Protein AF-A0A090QL29-F1 (afdb_monomer_lite)

Organism: NCBI:txid323273

Radius of gyration: 15.3 Å; chains: 1; bounding box: 28×38×46 Å

Secondary structure (DSSP, 8-state):
------HHHHHHHHHHHHHHHHHHHHHTT---------SS--TTTTTSS--------HHHHHHHT-TTSTTT---

Sequence (75 aa):
MKFFREDSTAQHHVVDEIVSACFTLSKTKTGALIAIKRDVSMDFAKNTGDNMDILVNAPILRSIFYKNSPLHDAP

Foldseek 3Di:
DDDDPPPVPLVVQLVVQVVLLVVVCVVVVFDDDDDDDDPDDPVVVVPFADDDPDDRGNVVRNLCRDPPHPNVPRD

InterPro domains:
  IPR003390 DNA integrity scanning protein, DisA, N-terminal [PF02457] (20-73)
  IPR003390 DNA integrity scanning protein, DisA, N-terminal [PS51794] (1-75)
  IPR036888 DNA integrity scanning protein, DisA, N-terminal domain superfamily [G3DSA:3.40.1700.10] (1-74)
  IPR036888 DNA integrity scanning protein, DisA, N-terminal domain superfamily [SSF143597] (9-73)

pLDDT: mean 77.78, std 16.86, range [34.94, 96.81]

Structure (mmCIF, N/CA/C/O backbone):
data_AF-A0A090QL29-F1
#
_entry.id   AF-A0A090QL29-F1
#
loop_
_atom_site.group_PDB
_atom_site.id
_atom_site.type_symbol
_atom_site.label_atom_id
_atom_site.label_alt_id
_atom_site.label_comp_id
_atom_site.label_asym_id
_atom_site.label_entity_id
_atom_site.label_seq_id
_atom_site.pdbx_PDB_ins_code
_atom_site.Cartn_x
_atom_site.Cartn_y
_atom_site.Cartn_z
_atom_site.occupancy
_atom_site.B_iso_or_equiv
_atom_site.auth_seq_id
_atom_site.auth_comp_id
_atom_site.auth_asym_id
_atom_site.auth_atom_id
_atom_site.pdbx_PDB_model_num
ATOM 1 N N . MET A 1 1 ? -3.561 -26.958 -30.781 1.00 36.81 1 MET A N 1
ATOM 2 C CA . MET A 1 1 ? -2.851 -25.663 -30.842 1.00 36.81 1 MET A CA 1
ATOM 3 C C . MET A 1 1 ? -2.898 -25.053 -29.443 1.00 36.81 1 MET A C 1
ATOM 5 O O . MET A 1 1 ? -3.950 -24.579 -29.040 1.00 36.81 1 MET A O 1
ATOM 9 N N . LYS A 1 2 ? -1.835 -25.192 -28.639 1.00 34.94 2 LYS A N 1
ATOM 10 C CA . LYS A 1 2 ? -1.743 -24.531 -27.327 1.00 34.94 2 LYS A CA 1
ATOM 11 C C . LYS A 1 2 ? -1.122 -23.158 -27.565 1.00 34.94 2 LYS A C 1
ATOM 13 O O . LYS A 1 2 ? 0.044 -23.081 -27.933 1.00 34.94 2 LYS A O 1
ATOM 18 N N . PHE A 1 3 ? -1.924 -22.106 -27.435 1.00 49.91 3 PHE A N 1
ATOM 19 C CA . PHE A 1 3 ? -1.431 -20.735 -27.464 1.00 49.91 3 PHE A CA 1
ATOM 20 C C . PHE A 1 3 ? -0.819 -20.416 -26.100 1.00 49.91 3 PHE A C 1
ATOM 22 O O . PHE A 1 3 ? -1.528 -20.326 -25.101 1.00 49.91 3 PHE A O 1
ATOM 29 N N . PHE A 1 4 ? 0.506 -20.284 -26.076 1.00 57.38 4 PHE A N 1
ATOM 30 C CA . PHE A 1 4 ? 1.250 -19.688 -24.974 1.00 57.38 4 PHE A CA 1
ATOM 31 C C . PHE A 1 4 ? 0.768 -18.245 -24.760 1.00 57.38 4 PHE A C 1
ATOM 33 O O . PHE A 1 4 ? 0.869 -17.406 -25.654 1.00 57.38 4 PHE A O 1
ATOM 40 N N . ARG A 1 5 ? 0.249 -17.961 -23.564 1.00 54.44 5 ARG A N 1
ATOM 41 C CA . ARG A 1 5 ? 0.145 -16.615 -22.984 1.00 54.44 5 ARG A CA 1
ATOM 42 C C . ARG A 1 5 ? 0.623 -16.710 -21.540 1.00 54.44 5 ARG A C 1
ATOM 44 O O . ARG A 1 5 ? -0.183 -16.695 -20.618 1.00 54.44 5 ARG A O 1
ATOM 51 N N . GLU A 1 6 ? 1.925 -16.884 -21.360 1.00 53.59 6 GLU A N 1
ATOM 52 C CA . GLU A 1 6 ? 2.531 -17.041 -20.030 1.00 53.59 6 GLU A CA 1
ATOM 53 C C . GLU A 1 6 ? 3.041 -15.703 -19.457 1.00 53.59 6 GLU A C 1
ATOM 55 O O . GLU A 1 6 ? 3.175 -15.569 -18.250 1.00 53.59 6 GLU A O 1
ATOM 60 N N . ASP A 1 7 ? 3.165 -14.654 -20.282 1.00 52.94 7 ASP A N 1
ATOM 61 C CA . ASP A 1 7 ? 3.626 -13.325 -19.831 1.00 52.94 7 ASP A CA 1
ATOM 62 C C . ASP A 1 7 ? 2.531 -12.446 -19.194 1.00 52.94 7 ASP A C 1
ATOM 64 O O . ASP A 1 7 ? 2.818 -11.478 -18.493 1.00 52.94 7 ASP A O 1
ATOM 68 N N . SER A 1 8 ? 1.246 -12.747 -19.424 1.00 53.78 8 SER A N 1
ATOM 69 C CA . SER A 1 8 ? 0.136 -11.910 -18.926 1.00 53.78 8 SER A CA 1
ATOM 70 C C . SER A 1 8 ? -0.248 -12.185 -17.466 1.00 53.78 8 SER A C 1
ATOM 72 O O . SER A 1 8 ? -0.949 -11.372 -16.866 1.00 53.78 8 SER A O 1
ATOM 74 N N . THR A 1 9 ? 0.162 -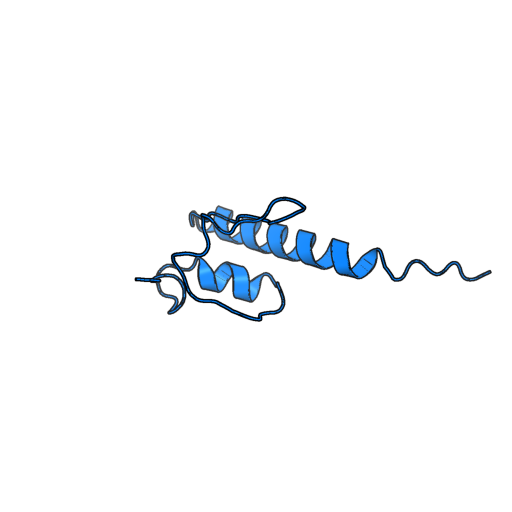13.320 -16.896 1.00 54.44 9 THR A N 1
ATOM 75 C CA . THR A 1 9 ? -0.291 -13.776 -15.570 1.00 54.44 9 THR A CA 1
ATOM 76 C C . THR A 1 9 ? 0.482 -13.107 -14.433 1.00 54.44 9 THR A C 1
ATOM 78 O O . THR A 1 9 ? -0.124 -12.665 -13.460 1.00 54.44 9 THR A O 1
ATOM 81 N N . ALA A 1 10 ? 1.802 -12.947 -14.582 1.00 56.22 10 ALA A N 1
ATOM 82 C CA . ALA A 1 10 ? 2.665 -12.355 -13.557 1.00 56.22 10 ALA A CA 1
ATOM 83 C C . ALA A 1 10 ? 2.386 -10.858 -13.321 1.00 56.22 10 ALA A C 1
ATOM 85 O O . ALA A 1 10 ? 2.403 -10.396 -12.182 1.00 56.22 10 ALA A O 1
ATOM 86 N N . GLN A 1 11 ? 2.084 -10.094 -14.379 1.00 57.78 11 GLN A N 1
ATOM 87 C CA . GLN A 1 11 ? 1.739 -8.669 -14.258 1.00 57.78 11 GLN A CA 1
ATOM 88 C C . GLN A 1 11 ? 0.356 -8.449 -13.630 1.00 57.78 11 GLN A C 1
ATOM 90 O O . GLN A 1 11 ? 0.195 -7.518 -12.843 1.00 57.78 11 GLN A O 1
ATOM 95 N N . HIS A 1 12 ? -0.624 -9.309 -13.940 1.00 62.72 12 HIS A N 1
ATOM 96 C CA . HIS A 1 12 ? -1.946 -9.257 -13.301 1.00 62.72 12 HIS A CA 1
ATOM 97 C C . HIS A 1 12 ? -1.826 -9.451 -11.788 1.00 62.72 12 HIS A C 1
ATOM 99 O O . HIS A 1 12 ? -2.420 -8.703 -11.016 1.00 62.72 12 HIS A O 1
ATOM 105 N N . HIS A 1 13 ? -0.956 -10.375 -11.376 1.00 82.69 13 HIS A N 1
ATOM 106 C CA . HIS A 1 13 ? -0.775 -10.715 -9.974 1.00 82.69 13 HIS A CA 1
ATOM 107 C C . HIS A 1 13 ? -0.345 -9.516 -9.113 1.00 82.69 13 HIS A C 1
ATOM 109 O O . HIS A 1 13 ? -0.927 -9.285 -8.061 1.00 82.69 13 HIS A O 1
ATOM 115 N N . VAL A 1 14 ? 0.607 -8.692 -9.568 1.00 89.06 14 VAL A N 1
ATOM 116 C CA . VAL A 1 14 ? 1.077 -7.531 -8.782 1.00 89.06 14 VAL A CA 1
ATOM 117 C C . VAL A 1 14 ? -0.027 -6.492 -8.580 1.00 89.06 14 VAL A C 1
ATOM 119 O O . VAL A 1 14 ? -0.164 -5.934 -7.490 1.00 89.06 14 VAL A O 1
ATOM 122 N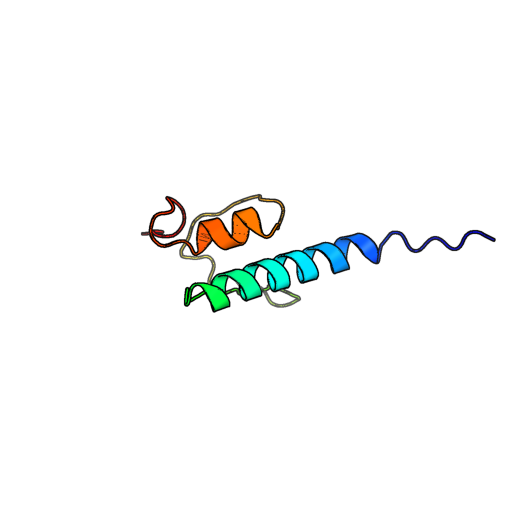 N . VAL A 1 15 ? -0.826 -6.228 -9.616 1.00 91.50 15 VAL A N 1
ATOM 123 C CA . VAL A 1 15 ? -1.946 -5.281 -9.525 1.00 91.50 15 VAL A CA 1
ATOM 124 C C . VAL A 1 15 ? -2.997 -5.798 -8.546 1.00 91.50 15 VAL A C 1
ATOM 126 O O . VAL A 1 15 ? -3.444 -5.038 -7.685 1.00 91.50 15 VAL A O 1
ATOM 129 N N . ASP A 1 16 ? -3.335 -7.084 -8.622 1.00 93.56 16 ASP A N 1
ATOM 130 C CA . ASP A 1 16 ? -4.306 -7.716 -7.727 1.00 93.56 16 ASP A CA 1
ATOM 131 C C . 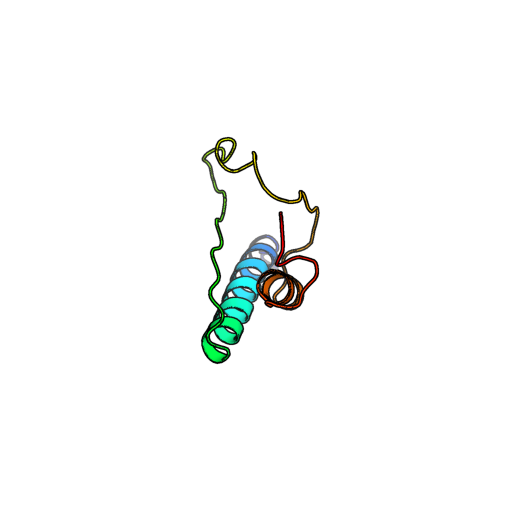ASP A 1 16 ? -3.854 -7.654 -6.259 1.00 93.56 16 ASP A C 1
ATOM 133 O O . ASP A 1 16 ? -4.645 -7.319 -5.372 1.00 93.56 16 ASP A O 1
ATOM 137 N N . GLU A 1 17 ? -2.566 -7.886 -5.991 1.00 94.75 17 GLU A N 1
ATOM 138 C CA . GLU A 1 17 ? -1.985 -7.773 -4.650 1.00 94.75 17 GLU A CA 1
ATOM 139 C C . GLU A 1 17 ? -2.044 -6.331 -4.109 1.00 94.75 17 GLU A C 1
ATOM 141 O O . GLU A 1 17 ? -2.395 -6.116 -2.943 1.00 94.75 17 GLU A O 1
ATOM 146 N N . ILE A 1 18 ? -1.774 -5.324 -4.949 1.00 94.56 18 ILE A N 1
ATOM 147 C CA . ILE A 1 18 ? -1.897 -3.906 -4.567 1.00 94.56 18 ILE A CA 1
ATOM 148 C C . ILE A 1 18 ? -3.357 -3.557 -4.258 1.00 94.56 18 ILE A C 1
ATOM 150 O O . ILE A 1 18 ? -3.643 -2.946 -3.225 1.00 94.56 18 ILE A O 1
ATOM 154 N N . VAL A 1 19 ? -4.296 -3.962 -5.117 1.00 95.75 19 VAL A N 1
ATOM 155 C CA . VAL A 1 19 ? -5.732 -3.705 -4.923 1.00 95.75 19 VAL A CA 1
ATOM 156 C C . VAL A 1 19 ? -6.234 -4.370 -3.639 1.00 95.75 19 VAL A C 1
ATOM 158 O O . VAL A 1 19 ? -6.920 -3.727 -2.839 1.00 95.75 19 VAL A O 1
ATOM 161 N N . SER A 1 20 ? -5.843 -5.622 -3.396 1.00 95.75 20 SER A N 1
ATOM 162 C CA . SER A 1 20 ? -6.173 -6.374 -2.180 1.00 95.75 20 SER A CA 1
ATOM 163 C C . SER A 1 20 ? -5.654 -5.683 -0.909 1.00 95.75 20 SER A C 1
ATOM 165 O O . SER A 1 20 ? -6.390 -5.525 0.079 1.00 95.75 20 SER A O 1
ATOM 167 N N . ALA A 1 21 ? -4.414 -5.183 -0.941 1.00 95.69 21 ALA A N 1
ATOM 168 C CA . ALA A 1 21 ? -3.844 -4.403 0.153 1.00 95.69 21 ALA A CA 1
ATOM 169 C C . ALA A 1 21 ? -4.627 -3.104 0.396 1.00 95.69 21 ALA A C 1
ATOM 171 O O . ALA A 1 21 ? -5.065 -2.860 1.523 1.00 95.69 21 ALA A O 1
ATOM 172 N N . CYS A 1 22 ? -4.870 -2.310 -0.650 1.00 96.00 22 CYS A N 1
ATOM 173 C CA . CYS A 1 22 ? -5.606 -1.046 -0.571 1.00 96.00 22 CYS A CA 1
ATOM 174 C C . CYS A 1 22 ? -7.029 -1.231 -0.032 1.00 96.00 22 CYS A C 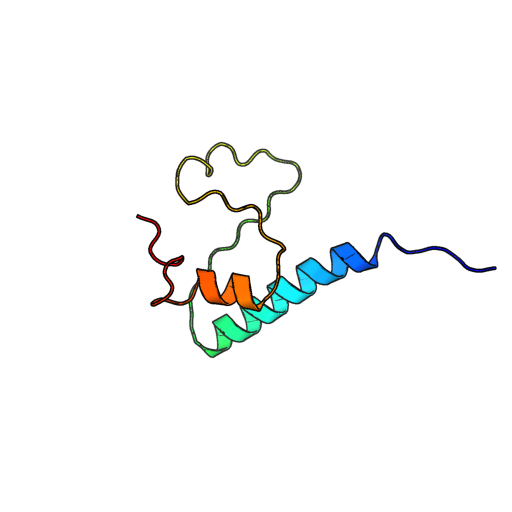1
ATOM 176 O O . CYS A 1 22 ? -7.481 -0.447 0.805 1.00 96.00 22 CYS A O 1
ATOM 178 N N . PHE A 1 23 ? -7.724 -2.293 -0.446 1.00 96.81 23 PHE A N 1
ATOM 179 C CA . PHE A 1 23 ? -9.053 -2.619 0.069 1.00 96.81 23 PHE A CA 1
ATOM 180 C C . PHE A 1 23 ? -9.037 -2.857 1.585 1.00 96.81 23 PHE A C 1
ATOM 182 O O . PHE A 1 23 ? -9.902 -2.366 2.313 1.00 96.81 23 PHE A O 1
ATOM 189 N N . THR A 1 24 ? -8.024 -3.568 2.080 1.00 95.44 24 THR A N 1
ATOM 190 C CA . THR A 1 24 ? -7.860 -3.818 3.517 1.00 95.44 24 THR A CA 1
ATOM 191 C C . THR A 1 24 ? -7.500 -2.542 4.278 1.00 95.44 24 THR A C 1
ATOM 193 O O . THR A 1 24 ? -8.114 -2.257 5.306 1.00 95.44 24 THR A O 1
ATOM 196 N N . LEU A 1 25 ? -6.561 -1.749 3.755 1.00 95.00 25 LEU A N 1
ATOM 197 C CA . LEU A 1 25 ? -6.140 -0.474 4.348 1.00 95.00 25 LEU A CA 1
ATOM 198 C C . LEU A 1 25 ? -7.308 0.521 4.435 1.00 95.00 25 LEU A C 1
ATOM 200 O O . LEU A 1 25 ? -7.472 1.204 5.446 1.00 95.00 25 LEU A O 1
ATOM 204 N N . SER A 1 26 ? -8.178 0.542 3.421 1.00 95.62 26 SER A N 1
ATOM 205 C CA . SER A 1 26 ? -9.405 1.343 3.418 1.00 95.62 26 SER A CA 1
ATOM 206 C C . SER A 1 26 ? -10.357 0.938 4.549 1.00 95.62 26 SER A C 1
ATOM 208 O O . SER A 1 26 ? -10.828 1.802 5.294 1.00 95.62 26 SER A O 1
ATOM 210 N N . LYS A 1 27 ? -10.586 -0.369 4.753 1.00 95.56 27 LYS A N 1
ATOM 211 C CA . LYS A 1 27 ? -11.437 -0.874 5.847 1.00 95.56 27 LYS A CA 1
ATOM 212 C C . LYS A 1 27 ? -10.924 -0.472 7.228 1.00 95.56 27 LYS A C 1
ATOM 214 O O . 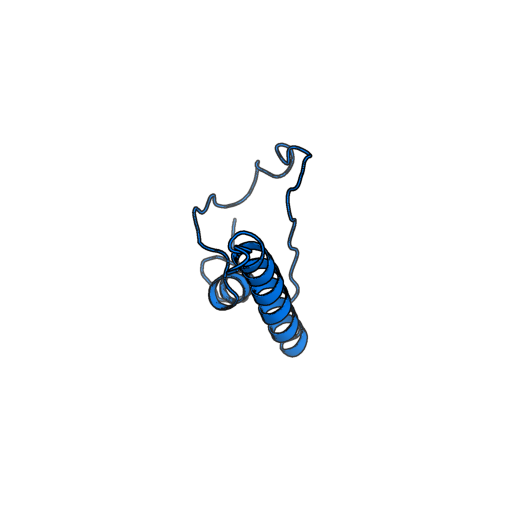LYS A 1 27 ? -11.731 -0.200 8.115 1.00 95.56 27 LYS A O 1
ATOM 219 N N . THR A 1 28 ? -9.607 -0.416 7.411 1.00 92.56 28 THR A N 1
ATOM 220 C CA . THR A 1 28 ? -8.979 -0.014 8.679 1.00 92.56 28 THR A CA 1
ATOM 221 C C . THR A 1 28 ? -8.744 1.491 8.791 1.00 92.56 28 THR A C 1
ATOM 223 O O . THR A 1 28 ? -8.213 1.939 9.804 1.00 92.56 28 THR A O 1
ATOM 226 N N . LYS A 1 29 ? -9.154 2.284 7.788 1.00 93.06 29 LYS A N 1
ATOM 227 C CA . LYS A 1 29 ? -8.911 3.737 7.705 1.00 93.06 29 LYS A CA 1
ATOM 228 C C . LYS A 1 29 ? -7.421 4.094 7.820 1.00 93.06 29 LYS A C 1
ATOM 230 O O . LYS A 1 29 ? -7.056 5.117 8.399 1.00 93.06 29 LYS A O 1
ATOM 235 N N . THR A 1 30 ? -6.563 3.240 7.272 1.00 91.50 30 THR A N 1
ATOM 236 C CA . THR A 1 30 ? -5.116 3.448 7.222 1.00 91.50 30 THR A CA 1
ATOM 237 C C . THR A 1 30 ? -4.761 4.228 5.960 1.00 91.50 30 THR A C 1
ATOM 239 O O . THR A 1 30 ? -5.096 3.804 4.855 1.00 91.50 30 THR A O 1
ATOM 242 N N . GLY A 1 31 ? -4.088 5.370 6.118 1.00 90.31 31 GLY A N 1
ATOM 243 C CA . GLY A 1 31 ? -3.561 6.137 4.989 1.00 90.31 31 GLY A CA 1
ATOM 244 C C . GLY A 1 31 ? -2.353 5.439 4.365 1.00 90.31 31 GLY A C 1
ATOM 245 O O . GLY A 1 31 ? -1.510 4.913 5.085 1.00 90.31 31 GLY A O 1
ATOM 246 N N . ALA A 1 32 ? -2.272 5.443 3.037 1.00 91.94 32 ALA A N 1
ATOM 247 C CA . ALA A 1 32 ? -1.150 4.886 2.292 1.00 91.94 32 ALA A CA 1
ATOM 248 C C . ALA A 1 32 ? -0.871 5.735 1.048 1.00 91.94 32 ALA A C 1
ATOM 250 O O . ALA A 1 32 ? -1.805 6.181 0.378 1.00 91.94 32 ALA A O 1
ATOM 251 N N . LEU A 1 33 ? 0.410 5.935 0.736 1.00 90.81 33 LEU A N 1
ATOM 252 C CA . LEU A 1 33 ? 0.875 6.569 -0.495 1.00 90.81 33 LEU A CA 1
ATOM 253 C C . LEU A 1 33 ? 1.790 5.584 -1.222 1.00 90.81 33 LEU A C 1
ATOM 255 O O . LEU A 1 33 ? 2.830 5.198 -0.698 1.00 90.81 33 LEU A O 1
ATOM 259 N N . ILE A 1 34 ? 1.385 5.165 -2.421 1.00 89.94 34 ILE A N 1
ATOM 260 C CA . ILE A 1 34 ? 2.109 4.180 -3.231 1.00 89.94 34 ILE A CA 1
ATOM 261 C C . ILE A 1 34 ? 2.459 4.833 -4.568 1.00 89.94 34 ILE A C 1
ATOM 263 O O . ILE A 1 34 ? 1.567 5.221 -5.321 1.00 89.94 34 ILE A O 1
ATOM 267 N N . ALA A 1 35 ? 3.754 4.941 -4.869 1.00 87.94 35 ALA A N 1
ATOM 268 C CA . ALA A 1 35 ? 4.253 5.457 -6.140 1.00 87.94 35 ALA A CA 1
ATOM 269 C C . ALA A 1 35 ? 4.771 4.305 -7.014 1.00 87.94 35 ALA A C 1
ATOM 271 O O . ALA A 1 35 ? 5.693 3.591 -6.626 1.00 87.94 35 ALA A O 1
ATOM 272 N N . ILE A 1 36 ? 4.190 4.130 -8.204 1.00 88.31 36 ILE A N 1
ATOM 273 C CA . ILE A 1 36 ? 4.583 3.080 -9.155 1.00 88.31 36 ILE A CA 1
ATOM 274 C C . ILE A 1 36 ? 5.419 3.713 -10.263 1.00 88.31 36 ILE A C 1
ATOM 276 O O . ILE A 1 36 ? 4.906 4.452 -11.107 1.00 88.31 36 ILE A O 1
ATOM 280 N N . LYS A 1 37 ? 6.717 3.405 -10.275 1.00 84.50 37 LYS A N 1
ATOM 281 C CA . LYS A 1 37 ? 7.613 3.828 -11.349 1.00 84.50 37 LYS A CA 1
ATOM 282 C C . LYS A 1 37 ? 7.283 3.058 -12.634 1.00 84.50 37 LYS A C 1
ATOM 284 O O . LYS A 1 37 ? 7.231 1.832 -12.625 1.00 84.50 37 LYS A O 1
ATOM 289 N N . ARG A 1 38 ? 7.104 3.786 -13.738 1.00 83.44 38 ARG A N 1
ATOM 290 C CA . ARG A 1 38 ? 7.018 3.232 -15.099 1.00 83.44 38 ARG A CA 1
ATOM 291 C C . ARG A 1 38 ? 8.268 3.633 -15.882 1.00 83.44 38 ARG A C 1
ATOM 293 O O . ARG A 1 38 ? 9.357 3.165 -15.567 1.00 83.44 38 ARG A O 1
ATOM 300 N N . ASP A 1 39 ? 8.126 4.561 -16.820 1.00 82.94 39 ASP A N 1
ATOM 301 C CA . ASP A 1 39 ? 9.191 4.915 -17.764 1.00 82.94 39 ASP A CA 1
ATOM 302 C C . ASP A 1 39 ? 10.100 6.050 -17.258 1.00 82.94 39 ASP A C 1
ATOM 304 O O . ASP A 1 39 ? 11.255 6.163 -17.659 1.00 82.94 39 ASP A O 1
ATOM 308 N N . VAL A 1 40 ? 9.604 6.887 -16.340 1.00 75.94 40 VAL A N 1
ATOM 309 C CA . VAL A 1 40 ? 10.337 8.049 -15.809 1.00 75.94 40 VAL A CA 1
ATOM 310 C C . VAL A 1 40 ? 11.189 7.646 -14.608 1.00 75.94 40 VAL A C 1
ATOM 312 O O . VAL A 1 40 ? 10.738 6.898 -13.737 1.00 75.94 40 VAL A O 1
ATOM 315 N N . SER A 1 41 ? 12.429 8.140 -14.536 1.00 75.81 41 SER A N 1
ATOM 316 C CA . SER A 1 41 ? 13.281 7.905 -13.371 1.00 75.81 41 SER A CA 1
ATOM 317 C C . SER A 1 41 ? 12.729 8.624 -12.136 1.00 75.81 41 SER A C 1
ATOM 319 O O . SER A 1 41 ? 12.249 9.751 -12.198 1.00 75.81 41 SER A O 1
ATOM 321 N N . MET A 1 42 ? 12.769 7.943 -10.992 1.00 72.81 42 MET A N 1
ATOM 322 C CA . MET A 1 42 ? 12.253 8.468 -9.724 1.00 72.81 42 MET A CA 1
ATOM 323 C C . MET A 1 42 ? 13.396 8.940 -8.821 1.00 72.81 42 MET A C 1
ATOM 325 O O . MET A 1 42 ? 13.288 8.925 -7.601 1.00 72.81 42 MET A O 1
ATOM 329 N N . ASP A 1 43 ? 14.518 9.329 -9.429 1.00 72.75 43 ASP A N 1
ATOM 330 C CA . ASP A 1 43 ? 15.775 9.616 -8.729 1.00 72.75 43 ASP A CA 1
ATOM 331 C C . ASP A 1 43 ? 15.652 10.803 -7.762 1.00 72.75 43 ASP A C 1
ATOM 333 O O . ASP A 1 43 ? 16.393 10.882 -6.791 1.00 72.75 43 ASP A O 1
ATOM 337 N N . PHE A 1 44 ? 14.650 11.663 -7.960 1.00 66.06 44 PHE A N 1
ATOM 338 C CA . PHE A 1 44 ? 14.316 12.747 -7.038 1.00 66.06 44 PHE A CA 1
ATOM 339 C C . PHE A 1 44 ? 13.693 12.263 -5.714 1.00 66.06 44 PHE A C 1
ATOM 341 O O . PHE A 1 44 ? 13.877 12.916 -4.692 1.00 66.06 44 PHE A O 1
ATOM 348 N N . ALA A 1 45 ? 12.970 11.135 -5.715 1.00 63.31 45 ALA A N 1
ATOM 349 C CA . ALA A 1 45 ? 12.292 10.600 -4.528 1.00 63.31 45 ALA A CA 1
ATOM 350 C C . ALA A 1 45 ? 13.101 9.501 -3.817 1.00 63.31 45 ALA A C 1
ATOM 352 O O . ALA A 1 45 ? 12.723 9.063 -2.738 1.00 63.31 45 ALA A O 1
ATOM 353 N N . LYS A 1 46 ? 14.221 9.059 -4.405 1.00 62.91 46 LYS A N 1
ATOM 354 C CA . LYS A 1 46 ? 15.093 8.010 -3.845 1.00 62.91 46 LYS A CA 1
ATOM 355 C C . LYS A 1 46 ? 15.956 8.464 -2.667 1.00 62.91 46 LYS A C 1
ATOM 357 O O . LYS A 1 46 ? 16.630 7.636 -2.068 1.00 62.91 46 LYS A O 1
ATOM 362 N N . ASN A 1 47 ? 15.982 9.759 -2.358 1.00 61.06 47 ASN A N 1
ATOM 363 C CA . ASN A 1 47 ? 16.889 10.302 -1.346 1.00 61.06 47 ASN A CA 1
ATOM 364 C C . ASN A 1 47 ? 16.431 10.039 0.100 1.00 61.06 47 ASN A C 1
ATOM 366 O O . ASN A 1 47 ? 17.144 10.405 1.028 1.00 61.06 47 ASN A O 1
ATOM 370 N N . THR A 1 48 ? 15.265 9.416 0.296 1.00 72.56 48 THR A N 1
ATOM 371 C CA . THR A 1 48 ? 14.689 9.113 1.613 1.00 72.56 48 THR A CA 1
ATOM 372 C C . THR A 1 48 ? 13.992 7.749 1.594 1.00 72.56 48 THR A C 1
ATOM 374 O O . THR A 1 48 ? 13.250 7.469 0.651 1.00 72.56 48 THR A O 1
ATOM 377 N N . GLY A 1 49 ? 14.189 6.933 2.634 1.00 75.19 49 GLY A N 1
ATOM 378 C CA . GLY A 1 49 ? 13.563 5.614 2.807 1.00 75.19 49 GLY A CA 1
ATOM 379 C C . GLY A 1 49 ? 14.531 4.430 2.690 1.00 75.19 49 GLY A C 1
ATOM 380 O O . GLY A 1 49 ? 15.683 4.582 2.282 1.00 75.19 49 GLY A O 1
ATOM 381 N N . ASP A 1 50 ? 14.043 3.238 3.037 1.00 81.25 50 ASP A N 1
ATOM 382 C CA . ASP A 1 50 ? 14.828 2.001 3.014 1.00 81.25 50 ASP A CA 1
ATOM 383 C C . ASP A 1 50 ? 14.707 1.272 1.670 1.00 81.25 50 ASP A C 1
ATOM 385 O O . ASP A 1 50 ? 13.611 0.965 1.194 1.00 81.25 50 ASP A O 1
ATOM 389 N N . ASN A 1 51 ? 15.849 0.943 1.059 1.00 84.12 51 ASN A N 1
ATOM 390 C CA . ASN A 1 51 ? 15.873 0.118 -0.147 1.00 84.12 51 ASN A CA 1
ATOM 391 C C . ASN A 1 51 ? 15.585 -1.343 0.208 1.00 84.12 51 ASN A C 1
ATOM 393 O O . ASN A 1 51 ? 16.300 -1.946 1.009 1.00 84.12 51 ASN A O 1
ATOM 397 N N . MET A 1 52 ? 14.575 -1.924 -0.436 1.00 84.56 52 MET A N 1
ATOM 398 C CA . MET A 1 52 ? 14.170 -3.310 -0.213 1.00 84.56 52 MET A CA 1
ATOM 399 C C . MET A 1 52 ? 14.019 -4.049 -1.535 1.00 84.56 52 MET A C 1
ATOM 401 O O . MET A 1 52 ? 13.326 -3.580 -2.436 1.00 84.56 52 MET A O 1
ATOM 405 N N . ASP A 1 53 ? 14.643 -5.221 -1.623 1.00 87.25 53 ASP A N 1
ATOM 406 C CA . ASP A 1 53 ? 14.443 -6.164 -2.722 1.00 87.25 53 ASP A CA 1
ATOM 407 C C . ASP A 1 53 ? 13.418 -7.216 -2.287 1.00 87.25 53 ASP A C 1
ATOM 409 O O . ASP A 1 53 ? 13.749 -8.250 -1.704 1.00 87.25 53 ASP A O 1
ATOM 413 N N . ILE A 1 54 ? 12.139 -6.876 -2.452 1.00 86.69 54 ILE A N 1
ATOM 414 C CA . ILE A 1 54 ? 11.006 -7.668 -1.967 1.00 86.69 54 ILE A CA 1
ATOM 415 C C . ILE A 1 54 ? 10.043 -8.008 -3.098 1.00 86.69 54 ILE A C 1
ATOM 417 O O . ILE A 1 54 ? 9.721 -7.181 -3.951 1.00 86.69 54 ILE A O 1
ATOM 421 N N . LEU A 1 55 ? 9.505 -9.228 -3.056 1.00 89.06 55 LEU A N 1
ATOM 422 C CA . LEU A 1 55 ? 8.384 -9.603 -3.907 1.00 89.06 55 LEU A CA 1
ATOM 423 C C . LEU A 1 55 ? 7.124 -8.856 -3.453 1.00 89.06 55 LEU A C 1
ATOM 425 O O . LEU A 1 55 ? 6.734 -8.939 -2.287 1.00 89.06 55 LEU A O 1
ATOM 429 N N . VAL A 1 56 ? 6.458 -8.163 -4.376 1.00 89.38 56 VAL A N 1
ATOM 430 C CA . VAL A 1 56 ? 5.228 -7.421 -4.071 1.00 89.38 56 VAL A CA 1
ATOM 431 C C . VAL A 1 56 ? 4.092 -8.393 -3.753 1.00 89.38 56 VAL A C 1
ATOM 433 O O . VAL A 1 56 ? 3.690 -9.180 -4.604 1.00 89.38 56 VAL A O 1
ATOM 436 N N . ASN A 1 57 ? 3.559 -8.312 -2.532 1.00 92.62 57 ASN A N 1
ATOM 437 C CA . ASN A 1 57 ? 2.350 -9.018 -2.110 1.00 92.62 57 ASN A CA 1
ATOM 438 C C . ASN A 1 57 ? 1.574 -8.215 -1.051 1.00 92.62 57 ASN A C 1
ATOM 440 O O . ASN A 1 57 ? 2.124 -7.349 -0.360 1.00 92.62 57 ASN A O 1
ATOM 444 N N . ALA A 1 58 ? 0.285 -8.507 -0.906 1.00 93.25 58 ALA A N 1
ATOM 445 C CA . ALA A 1 58 ? -0.624 -7.770 -0.044 1.00 93.25 58 ALA A CA 1
ATOM 446 C C . ALA A 1 58 ? -0.242 -7.819 1.447 1.00 93.25 58 ALA A C 1
ATOM 448 O O . ALA A 1 58 ? -0.386 -6.796 2.119 1.00 93.25 58 ALA A O 1
ATOM 449 N N . PRO A 1 59 ? 0.229 -8.946 2.023 1.00 91.50 59 PRO A N 1
ATOM 450 C CA . PRO A 1 59 ? 0.747 -8.960 3.391 1.00 91.50 59 PRO A CA 1
ATOM 451 C C . PRO A 1 59 ? 1.886 -7.967 3.641 1.00 91.50 59 PRO A C 1
ATOM 453 O O . PRO A 1 59 ? 1.826 -7.232 4.627 1.00 91.50 59 PRO A O 1
ATOM 456 N N . ILE A 1 60 ? 2.877 -7.905 2.749 1.00 91.75 60 ILE A N 1
ATOM 457 C CA . ILE A 1 60 ? 4.010 -6.983 2.887 1.00 91.75 60 ILE A CA 1
ATOM 458 C C . ILE A 1 60 ? 3.542 -5.534 2.751 1.00 91.75 60 ILE A C 1
ATOM 460 O O . ILE A 1 60 ? 3.843 -4.719 3.621 1.00 91.75 60 ILE A O 1
ATOM 464 N N . LEU A 1 61 ? 2.735 -5.222 1.730 1.00 93.12 61 LEU A N 1
ATOM 465 C CA . LEU A 1 61 ? 2.196 -3.872 1.531 1.00 93.12 61 LEU A CA 1
ATOM 466 C C . LEU A 1 61 ? 1.398 -3.390 2.749 1.00 93.12 61 LEU A C 1
ATOM 468 O O . LEU A 1 61 ? 1.574 -2.264 3.203 1.00 93.12 61 LEU A O 1
ATOM 472 N N . ARG A 1 62 ? 0.556 -4.251 3.333 1.00 92.06 62 ARG A N 1
ATOM 473 C CA . ARG A 1 62 ? -0.176 -3.919 4.565 1.00 92.06 62 ARG A CA 1
ATOM 474 C C . ARG A 1 62 ? 0.757 -3.690 5.749 1.00 92.06 62 ARG A C 1
ATOM 476 O O . ARG A 1 62 ? 0.471 -2.815 6.558 1.00 92.06 62 ARG A O 1
ATOM 483 N N . SER A 1 63 ? 1.835 -4.468 5.854 1.00 90.25 63 SER A N 1
ATOM 484 C CA . SER A 1 63 ? 2.821 -4.329 6.927 1.00 90.25 63 SER A CA 1
ATOM 485 C C . SER A 1 63 ? 3.539 -2.983 6.868 1.00 90.25 63 SER A C 1
ATOM 487 O O . SER A 1 63 ? 3.695 -2.350 7.905 1.00 90.25 63 SER A O 1
ATOM 489 N N . ILE A 1 64 ? 3.910 -2.505 5.676 1.00 90.12 64 ILE A N 1
ATOM 490 C CA . ILE A 1 64 ? 4.578 -1.203 5.497 1.00 90.12 64 ILE A CA 1
ATOM 491 C C . ILE A 1 64 ? 3.711 -0.056 6.038 1.00 90.12 64 ILE A C 1
ATOM 493 O O . ILE A 1 64 ? 4.205 0.816 6.740 1.00 90.12 64 ILE A O 1
ATOM 497 N N . PHE A 1 65 ? 2.402 -0.073 5.772 1.00 89.44 65 PHE A N 1
ATOM 498 C CA . PHE A 1 65 ? 1.494 1.004 6.194 1.00 89.44 65 PHE A CA 1
ATOM 499 C C . PHE A 1 65 ? 0.860 0.790 7.578 1.00 89.44 65 PHE A C 1
ATOM 501 O O . PHE A 1 65 ? 0.045 1.599 8.025 1.00 89.44 65 PHE A O 1
ATOM 508 N N . TYR A 1 66 ? 1.192 -0.292 8.281 1.00 84.06 66 TYR A N 1
ATOM 509 C CA . TYR A 1 66 ? 0.663 -0.533 9.618 1.00 84.06 66 TYR A CA 1
ATOM 510 C C . TYR A 1 66 ? 1.443 0.286 10.652 1.00 84.06 66 TYR A C 1
ATOM 512 O O . TYR A 1 66 ? 2.631 0.068 10.837 1.00 84.06 66 TYR A O 1
ATOM 520 N N . LYS A 1 67 ? 0.760 1.183 11.376 1.00 64.81 67 LYS A N 1
ATOM 521 C CA . LYS A 1 67 ? 1.366 2.181 12.287 1.00 64.81 67 LYS A CA 1
ATOM 522 C C . LYS A 1 67 ? 2.310 1.647 13.375 1.00 64.81 67 LYS A C 1
ATOM 524 O O . LYS A 1 67 ? 3.074 2.422 13.919 1.00 64.81 67 LYS A O 1
ATOM 529 N N . ASN A 1 68 ? 2.240 0.358 13.712 1.00 63.62 68 ASN A N 1
ATOM 530 C CA . ASN A 1 68 ? 3.116 -0.277 14.709 1.00 63.62 68 ASN A CA 1
ATOM 531 C C . ASN A 1 68 ? 4.105 -1.271 14.069 1.00 63.62 68 ASN A C 1
ATOM 533 O O . ASN A 1 68 ? 4.602 -2.173 14.742 1.00 63.62 68 ASN A O 1
ATOM 537 N N . SER A 1 69 ? 4.305 -1.191 12.754 1.00 61.03 69 SER A N 1
ATOM 538 C CA . SER A 1 69 ? 5.261 -2.023 12.033 1.00 61.03 69 SER A CA 1
ATOM 539 C C . SER A 1 69 ? 6.639 -1.366 12.042 1.00 61.03 69 SER A C 1
ATOM 541 O O . SER A 1 69 ? 6.714 -0.156 11.830 1.00 61.03 69 SER A O 1
ATOM 543 N N . PRO A 1 70 ? 7.731 -2.140 12.180 1.00 57.59 70 PRO A N 1
ATOM 544 C CA . PRO A 1 70 ? 9.096 -1.624 12.063 1.00 57.59 70 PRO A CA 1
ATOM 545 C C . PRO A 1 70 ? 9.375 -0.868 10.752 1.00 57.59 70 PRO A C 1
ATOM 547 O O . PRO A 1 70 ? 10.322 -0.100 10.692 1.00 57.59 70 PRO A O 1
ATOM 550 N N . LEU A 1 71 ? 8.566 -1.100 9.710 1.00 60.56 71 LEU A N 1
ATOM 551 C CA . LEU A 1 71 ? 8.699 -0.503 8.376 1.00 60.56 71 LEU A CA 1
ATOM 552 C C . LEU A 1 71 ? 7.936 0.817 8.187 1.00 60.56 71 LEU A C 1
ATOM 554 O O . LEU A 1 71 ? 8.156 1.501 7.192 1.00 60.56 71 LEU A O 1
ATOM 558 N N . HIS A 1 72 ? 6.995 1.135 9.079 1.00 63.56 72 HIS A N 1
ATOM 559 C CA . HIS A 1 72 ? 6.160 2.335 8.968 1.00 63.56 72 HIS A CA 1
ATOM 560 C C . HIS A 1 72 ? 6.906 3.590 9.428 1.00 63.56 72 HIS A C 1
ATOM 562 O O . HIS A 1 72 ? 6.742 4.661 8.849 1.00 63.56 72 HIS A O 1
ATOM 568 N N . ASP A 1 73 ? 7.742 3.439 10.453 1.00 54.75 73 ASP A N 1
ATOM 569 C CA . ASP A 1 73 ? 8.578 4.505 10.998 1.00 54.75 73 ASP A CA 1
ATOM 570 C C . ASP A 1 73 ? 9.940 4.505 10.301 1.00 54.75 73 ASP A C 1
ATOM 572 O O . ASP A 1 73 ? 10.982 4.292 10.922 1.00 54.75 73 ASP A O 1
ATOM 576 N N . ALA A 1 74 ? 9.934 4.737 8.987 1.00 51.78 74 ALA A N 1
ATOM 577 C CA . ALA A 1 74 ? 11.144 5.237 8.352 1.00 51.78 74 ALA A CA 1
ATOM 578 C C . ALA A 1 74 ? 11.485 6.597 9.009 1.00 51.78 74 ALA A C 1
ATOM 580 O O . ALA A 1 74 ? 10.590 7.448 9.087 1.00 51.78 74 ALA A O 1
ATOM 581 N N . PRO A 1 75 ? 12.710 6.7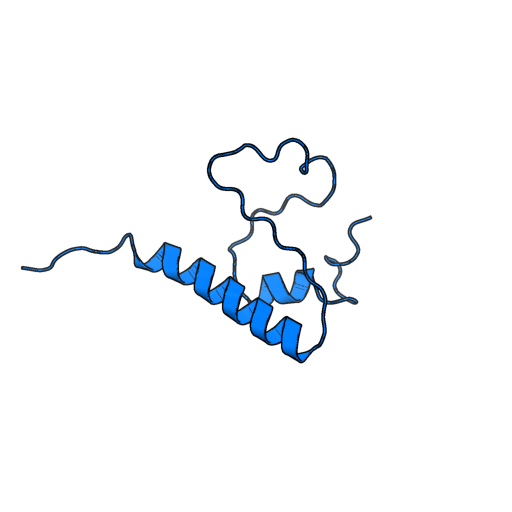97 9.531 1.00 46.78 75 PRO A N 1
ATOM 582 C CA . PRO A 1 75 ? 13.143 8.096 10.042 1.00 46.78 75 PRO A CA 1
ATOM 583 C C . PRO A 1 75 ? 13.199 9.173 8.949 1.00 46.78 75 PRO A C 1
ATOM 585 O O . PRO A 1 75 ? 13.391 8.828 7.758 1.00 46.78 75 PRO A O 1
#